Protein AF-A0A2D7XJ33-F1 (afdb_monomer_lite)

Secondary structure (DSSP, 8-state):
-------S-HHHHHHHHHHHHHHHHHHHHH-PPBTTTBT--EEEETT---GGGGSSEEEEEETTEEEEEPPTTSPPPP-PPPP----

Foldseek 3Di:
DDDPPPPPDPVVVVVVVVVVVVQVVCCVVVVAARPPQGQFPDKDFQVDDDPCPQQFAFDADDDRMTTTHQDPPRGRDDDDDDPPRDD

pLDDT: mean 70.76, std 15.29, range [37.09, 92.0]

Structure (mmCIF, N/CA/C/O backbone):
data_AF-A0A2D7XJ33-F1
#
_entry.id   AF-A0A2D7XJ33-F1
#
loop_
_atom_site.group_PDB
_atom_site.id
_atom_site.type_symbol
_atom_site.label_atom_id
_atom_site.label_alt_id
_atom_site.label_comp_id
_atom_site.label_asym_id
_atom_site.label_entity_id
_atom_site.label_seq_id
_atom_site.pdbx_PDB_ins_code
_atom_site.Cartn_x
_atom_site.Cartn_y
_atom_site.Cartn_z
_atom_site.occupancy
_atom_site.B_iso_or_equiv
_atom_site.auth_seq_id
_atom_site.auth_comp_id
_atom_site.auth_asym_id
_atom_site.auth_atom_id
_atom_site.pdbx_PDB_model_num
ATOM 1 N N . ASP A 1 1 ? 13.852 -17.860 -2.443 1.00 37.09 1 ASP A N 1
ATOM 2 C CA . ASP A 1 1 ? 15.299 -17.560 -2.357 1.00 37.09 1 ASP A CA 1
ATOM 3 C C . ASP A 1 1 ? 15.540 -16.104 -2.750 1.00 37.09 1 ASP A C 1
ATOM 5 O O . ASP A 1 1 ? 15.501 -15.732 -3.912 1.00 37.09 1 ASP A O 1
ATOM 9 N N . GLY A 1 2 ? 15.650 -15.236 -1.739 1.00 48.75 2 GLY A N 1
ATOM 10 C CA . GLY A 1 2 ? 15.668 -13.779 -1.886 1.00 48.75 2 GLY A CA 1
ATOM 11 C C . GLY A 1 2 ? 16.918 -13.251 -2.584 1.00 48.75 2 GLY A C 1
ATOM 12 O O . GLY A 1 2 ? 17.913 -12.930 -1.938 1.00 48.75 2 GLY A O 1
ATOM 13 N N . VAL A 1 3 ? 16.841 -13.103 -3.903 1.00 43.88 3 VAL A N 1
ATOM 14 C CA . VAL A 1 3 ? 17.846 -12.375 -4.673 1.00 43.88 3 VAL A CA 1
ATOM 15 C C . VAL A 1 3 ? 17.672 -10.882 -4.398 1.00 43.88 3 VAL A C 1
ATOM 17 O O . VAL A 1 3 ? 16.717 -10.253 -4.850 1.00 43.88 3 VAL A O 1
ATOM 20 N N . SER A 1 4 ? 18.611 -10.306 -3.647 1.00 53.50 4 SER A N 1
ATOM 21 C CA . SER A 1 4 ? 18.781 -8.856 -3.581 1.00 53.50 4 SER A CA 1
ATOM 22 C C . SER A 1 4 ? 19.180 -8.368 -4.972 1.00 53.50 4 SER A C 1
ATOM 24 O O . SER A 1 4 ? 20.319 -8.554 -5.410 1.00 53.50 4 SER A O 1
ATOM 26 N N . ALA A 1 5 ? 18.228 -7.790 -5.703 1.00 53.19 5 ALA A N 1
ATOM 27 C CA . ALA A 1 5 ? 18.522 -7.116 -6.954 1.00 53.19 5 ALA A CA 1
ATOM 28 C C . ALA A 1 5 ? 19.374 -5.887 -6.621 1.00 53.19 5 ALA A C 1
ATOM 30 O O . ALA A 1 5 ? 18.863 -4.861 -6.172 1.00 53.19 5 ALA A O 1
ATOM 31 N N . ARG A 1 6 ? 20.693 -5.988 -6.824 1.00 54.97 6 ARG A N 1
ATOM 32 C CA . ARG A 1 6 ? 21.545 -4.800 -6.939 1.00 54.97 6 ARG A CA 1
ATOM 33 C C . ARG A 1 6 ? 20.863 -3.875 -7.952 1.00 54.97 6 ARG A C 1
ATOM 35 O O . ARG A 1 6 ? 20.626 -4.333 -9.071 1.00 54.97 6 ARG A O 1
ATOM 42 N N . PRO A 1 7 ? 20.503 -2.631 -7.593 1.00 53.53 7 PRO A N 1
ATOM 43 C CA . PRO A 1 7 ? 19.777 -1.772 -8.510 1.00 53.53 7 PRO A CA 1
ATOM 44 C C . PRO A 1 7 ? 20.645 -1.553 -9.749 1.00 53.53 7 PRO A C 1
ATOM 46 O O . PRO A 1 7 ? 21.719 -0.958 -9.666 1.00 53.53 7 PRO A O 1
ATOM 49 N N . TYR A 1 8 ? 20.183 -2.092 -10.878 1.00 58.06 8 TYR A N 1
ATOM 50 C CA . TYR A 1 8 ? 20.848 -2.034 -12.183 1.00 58.06 8 TYR A CA 1
ATOM 51 C C . TYR A 1 8 ? 21.073 -0.582 -12.648 1.00 58.06 8 TYR A C 1
ATOM 53 O O . TYR A 1 8 ? 21.970 -0.310 -13.437 1.00 58.06 8 TYR A O 1
ATOM 61 N N . ASP A 1 9 ? 20.334 0.367 -12.063 1.0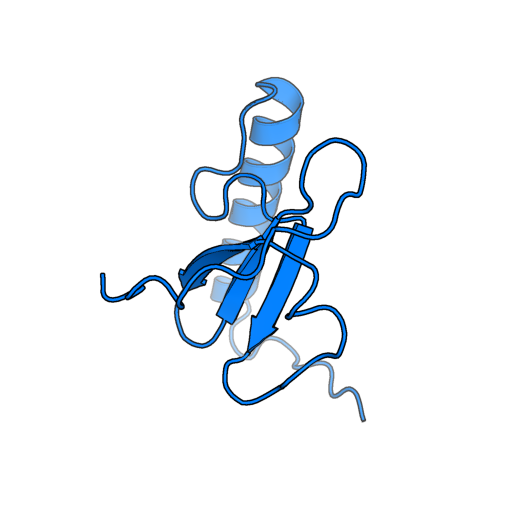0 68.69 9 ASP A N 1
ATO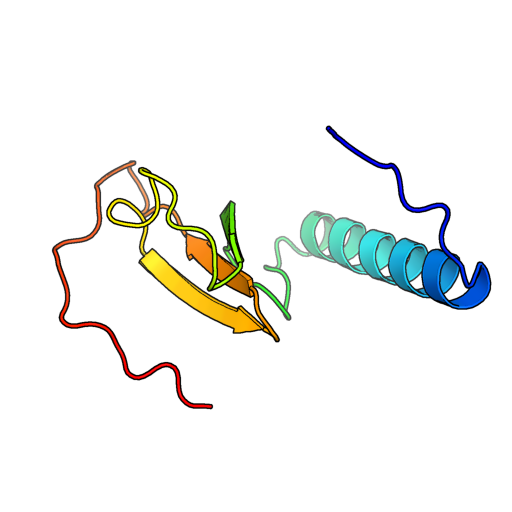M 62 C CA . ASP A 1 9 ? 20.503 1.802 -12.244 1.00 68.69 9 ASP A CA 1
ATOM 63 C C . ASP A 1 9 ? 20.586 2.529 -10.885 1.00 68.69 9 ASP A C 1
ATOM 65 O O . ASP A 1 9 ? 19.600 2.691 -10.155 1.00 68.69 9 ASP A O 1
ATOM 69 N N . LYS A 1 10 ? 21.796 2.994 -10.546 1.00 73.06 10 LYS A N 1
ATOM 70 C CA . LYS A 1 10 ? 22.068 3.761 -9.321 1.00 73.06 10 LYS A CA 1
ATOM 71 C C . LYS A 1 10 ? 21.303 5.088 -9.281 1.00 73.06 10 LYS A C 1
ATOM 73 O O . LYS A 1 10 ? 20.960 5.534 -8.185 1.00 73.06 10 LYS A O 1
ATOM 78 N N . ALA A 1 11 ? 21.038 5.715 -10.430 1.00 75.75 11 ALA A N 1
ATOM 79 C CA . ALA A 1 11 ? 20.322 6.985 -10.496 1.00 75.75 11 ALA A CA 1
ATOM 80 C C . ALA A 1 11 ? 18.845 6.788 -10.132 1.00 75.75 11 ALA A C 1
ATOM 82 O O . ALA A 1 11 ? 18.336 7.483 -9.250 1.00 75.75 11 ALA A O 1
ATOM 83 N N . SER A 1 12 ? 18.197 5.772 -10.709 1.00 72.62 12 SER A N 1
ATOM 84 C CA . SER A 1 12 ? 16.839 5.356 -10.335 1.00 72.62 12 SER A CA 1
ATOM 85 C C . SER A 1 12 ? 16.736 4.964 -8.858 1.00 72.62 12 SER A C 1
ATOM 87 O O . SER A 1 12 ? 15.808 5.389 -8.169 1.00 72.62 12 SER A O 1
ATOM 89 N N . TRP A 1 13 ? 17.720 4.233 -8.322 1.00 70.38 13 TRP A N 1
ATOM 90 C CA . TRP A 1 13 ? 17.752 3.894 -6.895 1.00 70.38 13 TRP A CA 1
ATOM 91 C C . TRP A 1 13 ? 17.816 5.129 -5.992 1.00 70.38 13 TRP A C 1
ATOM 93 O O . TRP A 1 13 ? 17.029 5.257 -5.054 1.00 70.38 13 TRP A O 1
ATOM 103 N N . GLN A 1 14 ? 18.718 6.069 -6.284 1.00 80.81 14 GLN A N 1
ATOM 104 C CA . GLN A 1 14 ? 18.816 7.308 -5.514 1.00 80.81 14 GLN A CA 1
ATOM 105 C C . GLN A 1 14 ? 17.567 8.184 -5.652 1.00 80.81 14 GLN A C 1
ATOM 107 O O . GLN A 1 14 ? 17.163 8.822 -4.676 1.00 80.81 14 GLN A O 1
ATOM 112 N N . ALA A 1 15 ? 16.947 8.219 -6.834 1.00 76.56 15 ALA A N 1
ATOM 113 C CA . ALA A 1 15 ? 15.706 8.948 -7.068 1.00 76.56 15 ALA A CA 1
ATOM 114 C C . ALA A 1 15 ? 14.565 8.389 -6.206 1.00 76.56 15 ALA A C 1
ATOM 116 O O . ALA A 1 15 ? 13.903 9.152 -5.496 1.00 76.56 15 ALA A O 1
ATOM 117 N N . VAL A 1 16 ? 14.395 7.064 -6.190 1.00 72.12 16 VAL A N 1
ATOM 118 C CA . VAL A 1 16 ? 13.398 6.3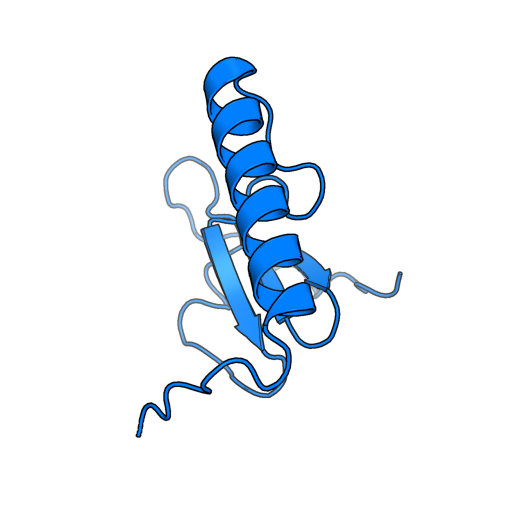86 -5.351 1.00 72.12 16 VAL A CA 1
ATOM 119 C C . VAL A 1 16 ? 13.709 6.582 -3.868 1.00 72.12 16 VAL A C 1
ATOM 121 O O . VAL A 1 16 ? 12.812 6.934 -3.112 1.00 72.12 16 VAL A O 1
ATOM 124 N N . TYR A 1 17 ? 14.969 6.461 -3.437 1.00 71.38 17 TYR A N 1
ATOM 125 C CA . TYR A 1 17 ? 15.352 6.665 -2.035 1.00 71.38 17 TYR A CA 1
ATOM 126 C C . TYR A 1 17 ? 15.048 8.092 -1.546 1.00 71.38 17 TYR A C 1
ATOM 128 O O . TYR A 1 17 ? 14.473 8.283 -0.473 1.00 71.38 17 TYR A O 1
ATOM 136 N N . LYS A 1 18 ? 15.364 9.111 -2.358 1.00 71.62 18 LYS A N 1
ATOM 137 C CA . LYS A 1 18 ? 15.028 10.515 -2.061 1.00 71.62 18 LYS A CA 1
ATOM 138 C C . LYS A 1 18 ? 13.519 10.749 -2.029 1.00 71.62 18 LYS A C 1
ATOM 140 O O . LYS A 1 18 ? 13.042 11.495 -1.173 1.00 71.62 18 LYS A O 1
ATOM 145 N N . LEU A 1 19 ? 12.770 10.143 -2.949 1.00 73.44 19 LEU A N 1
ATOM 146 C CA . LEU A 1 19 ? 11.311 10.225 -2.963 1.00 73.44 19 LEU A CA 1
ATOM 147 C C . LEU A 1 19 ? 10.715 9.592 -1.699 1.00 73.44 19 LEU A C 1
ATOM 149 O O . LEU A 1 19 ? 9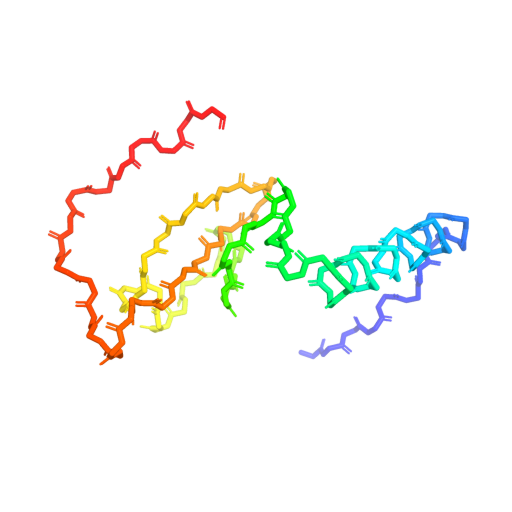.911 10.235 -1.029 1.00 73.44 19 LEU A O 1
ATOM 153 N N . SER A 1 20 ? 11.166 8.393 -1.326 1.00 66.44 20 SER A N 1
ATOM 154 C CA . SER A 1 20 ? 10.759 7.703 -0.099 1.00 66.44 20 SER A CA 1
ATOM 155 C C . SER A 1 20 ? 11.051 8.538 1.146 1.00 66.44 20 SER A C 1
ATOM 157 O O . SER A 1 20 ? 10.160 8.725 1.970 1.00 66.44 20 SER A O 1
ATOM 159 N N . GLY A 1 21 ? 12.249 9.127 1.251 1.00 63.59 21 GLY A N 1
ATOM 160 C CA . GLY A 1 21 ? 12.592 10.041 2.343 1.00 63.59 21 GLY A CA 1
ATOM 161 C C . GLY A 1 21 ? 11.642 11.240 2.431 1.00 63.59 21 GLY A C 1
ATOM 162 O O . GLY A 1 21 ? 11.135 11.546 3.505 1.00 63.59 21 GLY A O 1
ATOM 163 N N . LYS A 1 22 ? 11.307 11.874 1.298 1.00 62.69 22 LYS A N 1
ATOM 164 C CA . LYS A 1 22 ? 10.336 12.984 1.265 1.00 62.69 22 LYS A CA 1
ATOM 165 C C . LYS A 1 22 ? 8.933 12.555 1.692 1.00 62.69 22 LYS A C 1
ATOM 167 O O . LYS A 1 22 ? 8.274 13.317 2.393 1.00 62.69 22 LYS A O 1
ATOM 172 N N . LEU A 1 23 ? 8.469 11.377 1.273 1.00 62.25 23 LEU A N 1
ATOM 173 C CA . LEU A 1 23 ? 7.148 10.859 1.640 1.00 62.25 23 LEU A CA 1
ATOM 174 C C . LEU A 1 23 ? 7.068 10.508 3.129 1.00 62.25 23 LEU A C 1
ATOM 176 O O . LEU A 1 23 ? 6.073 10.840 3.764 1.00 62.25 23 LEU A O 1
ATOM 180 N N . LEU A 1 24 ? 8.124 9.915 3.694 1.00 60.09 24 LEU A N 1
ATOM 181 C CA . LEU A 1 24 ? 8.214 9.620 5.125 1.00 60.09 24 LEU A CA 1
ATOM 182 C C . LEU A 1 24 ? 8.276 10.907 5.952 1.00 60.09 24 LEU A C 1
ATOM 184 O O . LEU A 1 24 ? 7.449 11.103 6.834 1.00 60.09 24 LEU A O 1
ATOM 188 N N . THR A 1 25 ? 9.190 11.832 5.642 1.00 57.66 25 THR A N 1
ATOM 189 C CA . THR A 1 25 ? 9.331 13.076 6.416 1.00 57.66 25 THR A CA 1
ATOM 190 C C . THR A 1 25 ? 8.095 13.970 6.302 1.00 57.66 25 THR A C 1
ATOM 192 O O . THR A 1 25 ? 7.687 14.549 7.302 1.00 57.66 25 THR A O 1
ATOM 195 N N . ARG A 1 26 ? 7.446 14.056 5.129 1.00 53.69 26 ARG A N 1
ATOM 196 C CA . ARG A 1 26 ? 6.167 14.779 4.991 1.00 53.69 26 ARG A CA 1
ATOM 197 C C . ARG A 1 26 ? 5.014 14.056 5.681 1.00 53.69 26 ARG A C 1
ATOM 199 O O . ARG A 1 26 ? 4.216 14.712 6.332 1.00 53.69 26 ARG A O 1
ATOM 206 N N . GLY A 1 27 ? 4.935 12.730 5.587 1.00 54.88 27 GLY A N 1
ATOM 207 C CA . GLY A 1 27 ? 3.894 11.967 6.276 1.00 54.88 27 GLY A CA 1
ATOM 208 C C . GLY A 1 27 ? 3.961 12.135 7.794 1.00 54.88 27 GLY A C 1
ATOM 209 O O . GLY A 1 27 ? 2.937 12.347 8.438 1.00 54.88 27 GLY A O 1
ATOM 210 N N . VAL A 1 28 ? 5.177 12.143 8.349 1.00 53.78 28 VAL A N 1
ATOM 211 C CA . VAL A 1 28 ? 5.426 12.334 9.785 1.00 53.78 28 VAL A CA 1
ATOM 212 C C . VAL A 1 28 ? 5.212 13.792 10.207 1.00 53.78 28 VAL A C 1
ATOM 214 O O . VAL A 1 28 ? 4.534 14.043 11.197 1.00 53.78 28 VAL A O 1
ATOM 217 N N . ALA A 1 29 ? 5.735 14.767 9.455 1.00 56.69 29 ALA A N 1
ATOM 218 C CA . ALA A 1 29 ? 5.619 16.184 9.812 1.00 56.69 29 ALA A CA 1
ATOM 219 C C . ALA A 1 29 ? 4.208 16.754 9.601 1.00 56.69 29 ALA A C 1
ATOM 221 O O . ALA A 1 29 ? 3.810 17.685 10.294 1.00 56.69 29 ALA A O 1
ATOM 222 N N . SER A 1 30 ? 3.452 16.223 8.639 1.00 55.53 30 SER A N 1
ATOM 223 C CA . SER A 1 30 ? 2.141 16.754 8.257 1.00 55.53 30 SER A CA 1
ATOM 224 C C . SER A 1 30 ? 0.970 15.908 8.773 1.00 55.53 30 SER A C 1
ATOM 226 O O . SER A 1 30 ? -0.173 16.224 8.453 1.00 55.53 30 SER A O 1
ATOM 228 N N . GLN A 1 31 ? 1.224 14.806 9.502 1.00 58.06 31 GLN A N 1
ATOM 229 C CA . GLN A 1 31 ? 0.226 13.758 9.813 1.00 58.06 31 GLN A CA 1
ATOM 230 C C . GLN A 1 31 ? -0.583 13.325 8.573 1.00 58.06 31 GLN A C 1
ATOM 232 O O . GLN A 1 31 ? -1.713 12.848 8.665 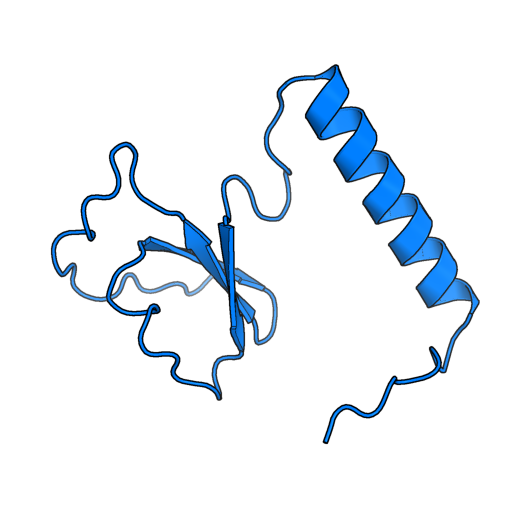1.00 58.06 31 GLN A O 1
ATOM 237 N N . THR A 1 32 ? -0.030 13.547 7.378 1.00 58.59 32 THR A N 1
ATOM 238 C CA . THR A 1 32 ? -0.765 13.428 6.125 1.00 58.59 32 THR A CA 1
ATOM 239 C C . THR A 1 32 ? -0.453 12.079 5.518 1.00 58.59 32 THR A C 1
ATOM 241 O O . THR A 1 32 ? 0.704 11.677 5.393 1.00 58.59 32 THR A O 1
ATOM 244 N N . VAL A 1 33 ? -1.499 11.369 5.126 1.00 63.59 33 VAL A N 1
ATOM 245 C CA . VAL A 1 33 ? -1.373 10.066 4.484 1.00 63.59 33 VAL A CA 1
ATOM 246 C C . VAL A 1 33 ? -0.609 10.182 3.161 1.00 63.59 33 VAL A C 1
ATOM 248 O O . VAL A 1 33 ? -0.700 11.201 2.474 1.00 63.59 33 VAL A O 1
ATOM 251 N N . SER A 1 34 ? 0.140 9.139 2.785 1.00 65.06 34 SER A N 1
ATOM 252 C CA . SER A 1 34 ? 0.870 9.119 1.510 1.00 65.06 34 SER A CA 1
ATOM 253 C C . SER A 1 34 ? -0.089 9.418 0.349 1.00 65.06 34 SER A C 1
ATOM 255 O O . SER A 1 34 ? -1.087 8.713 0.208 1.00 65.06 34 SER A O 1
ATOM 257 N N . PRO A 1 35 ? 0.190 10.393 -0.534 1.00 65.56 35 PRO A N 1
ATOM 258 C CA . PRO A 1 35 ? -0.705 10.702 -1.652 1.00 65.56 35 PRO A CA 1
ATOM 259 C C . PRO A 1 35 ? -0.808 9.552 -2.668 1.00 65.56 35 PRO A C 1
ATOM 261 O O . PRO A 1 35 ? -1.738 9.508 -3.469 1.00 65.56 35 PRO A O 1
ATOM 264 N N . ILE A 1 36 ? 0.147 8.615 -2.647 1.00 64.81 36 ILE A N 1
ATOM 265 C CA . ILE A 1 36 ? 0.235 7.521 -3.619 1.00 64.81 36 ILE A CA 1
ATOM 266 C C . ILE A 1 36 ? -0.559 6.303 -3.133 1.00 64.81 36 ILE A C 1
ATOM 268 O O . ILE A 1 36 ? -1.438 5.811 -3.845 1.00 64.81 36 ILE A O 1
ATOM 272 N N . VAL A 1 37 ? -0.265 5.833 -1.917 1.00 68.06 37 VAL A N 1
ATOM 273 C CA . VAL A 1 37 ? -0.825 4.588 -1.349 1.00 68.06 37 VAL A CA 1
ATOM 274 C C . VAL A 1 37 ? -1.788 4.823 -0.183 1.00 68.06 37 VAL A C 1
ATOM 276 O O . VAL A 1 37 ? -2.365 3.873 0.335 1.00 68.06 37 VAL A O 1
ATOM 279 N N . GLY A 1 38 ? -1.998 6.075 0.226 1.00 77.38 38 GLY A N 1
ATOM 280 C CA . GLY A 1 38 ? -2.911 6.428 1.305 1.00 77.38 38 GLY A CA 1
ATOM 281 C C . GLY A 1 38 ? -2.591 5.679 2.595 1.00 77.38 38 GLY A C 1
ATOM 282 O O . GLY A 1 38 ? -1.452 5.666 3.055 1.00 77.38 38 GLY A O 1
ATOM 283 N N . THR A 1 39 ? -3.627 5.056 3.158 1.00 80.31 39 THR A N 1
ATOM 284 C CA . THR A 1 39 ? -3.639 4.315 4.432 1.00 80.31 39 THR A CA 1
ATOM 285 C C . THR A 1 39 ? -3.266 2.831 4.265 1.00 80.31 39 THR A C 1
ATOM 287 O O . THR A 1 39 ? -3.670 2.001 5.075 1.00 80.31 39 THR A O 1
ATOM 290 N N . ALA A 1 40 ? -2.542 2.468 3.199 1.00 84.25 40 ALA A N 1
ATOM 291 C CA . ALA A 1 40 ? -2.147 1.081 2.968 1.00 84.25 40 ALA A CA 1
ATOM 292 C C . ALA A 1 40 ? -1.238 0.552 4.089 1.00 84.25 40 ALA A C 1
ATOM 294 O O . ALA A 1 40 ? -0.237 1.181 4.426 1.00 84.25 40 ALA A O 1
ATOM 295 N N . THR A 1 41 ? -1.548 -0.637 4.599 1.00 85.69 41 THR A N 1
ATOM 296 C CA . THR A 1 41 ? -0.721 -1.382 5.561 1.00 85.69 41 THR A CA 1
ATOM 297 C C . THR A 1 41 ? -0.103 -2.633 4.940 1.00 85.69 41 THR A C 1
ATOM 299 O O . THR A 1 41 ? 0.960 -3.067 5.372 1.00 85.69 41 THR A O 1
ATOM 302 N N . HIS A 1 42 ? -0.724 -3.185 3.891 1.00 84.56 42 HIS A N 1
ATOM 303 C CA . HIS A 1 42 ? -0.274 -4.402 3.214 1.00 84.56 42 HIS A CA 1
ATOM 304 C C . HIS A 1 42 ? -0.307 -4.244 1.694 1.00 84.56 42 HIS A C 1
ATOM 306 O O . HIS A 1 42 ? -1.070 -3.443 1.147 1.00 84.56 42 HIS A O 1
ATOM 312 N N . TYR A 1 43 ? 0.499 -5.040 0.993 1.00 90.88 43 TYR A N 1
ATOM 313 C CA . TYR A 1 43 ? 0.412 -5.176 -0.457 1.00 90.88 43 TYR A CA 1
ATOM 314 C C . TYR A 1 43 ? 0.796 -6.587 -0.907 1.00 90.88 43 TYR A C 1
ATOM 316 O O . TYR A 1 43 ? 1.589 -7.265 -0.256 1.00 90.88 43 TYR A O 1
ATOM 324 N N . HIS A 1 44 ? 0.236 -7.035 -2.029 1.00 88.88 44 HIS A N 1
ATOM 325 C CA . HIS A 1 44 ? 0.690 -8.239 -2.728 1.00 88.88 44 HIS A CA 1
ATOM 326 C C . HIS A 1 44 ? 0.710 -7.995 -4.235 1.00 88.88 44 HIS A C 1
ATOM 328 O O . HIS A 1 44 ? 0.110 -7.037 -4.718 1.00 88.88 44 HIS A O 1
ATOM 334 N N . ALA A 1 45 ? 1.427 -8.831 -4.981 1.00 91.88 45 ALA A N 1
ATOM 335 C CA . ALA A 1 45 ? 1.421 -8.773 -6.437 1.00 91.88 45 ALA A CA 1
ATOM 336 C C . ALA A 1 45 ? 0.346 -9.708 -7.009 1.00 91.88 45 ALA A C 1
ATOM 338 O O . ALA A 1 45 ? 0.188 -10.796 -6.482 1.00 91.88 45 ALA A O 1
ATOM 339 N N . ASP A 1 46 ? -0.344 -9.341 -8.091 1.00 90.62 46 ASP A N 1
ATOM 340 C CA . ASP A 1 46 ? -1.535 -10.043 -8.620 1.00 90.62 46 ASP A CA 1
ATOM 341 C C . ASP A 1 46 ? -1.353 -11.523 -9.022 1.00 90.62 46 ASP A C 1
ATOM 343 O O . ASP A 1 46 ? -2.326 -12.212 -9.316 1.00 90.62 46 ASP A O 1
ATOM 347 N N . TYR A 1 47 ? -0.120 -12.022 -8.991 1.00 90.19 47 TYR A N 1
ATOM 348 C CA . TYR A 1 47 ? 0.260 -13.420 -9.191 1.00 90.19 47 TYR A CA 1
ATOM 349 C C . TYR A 1 47 ? 0.536 -14.184 -7.881 1.00 90.19 47 TYR A C 1
ATOM 351 O O . TYR A 1 47 ? 0.987 -15.325 -7.918 1.00 90.19 47 TYR A O 1
ATOM 359 N N . VAL A 1 48 ? 0.297 -13.564 -6.724 1.00 90.75 48 VAL A N 1
ATOM 360 C CA . VAL A 1 48 ? 0.448 -14.143 -5.383 1.00 90.75 48 VAL A CA 1
ATOM 361 C C . VAL A 1 48 ? -0.884 -14.023 -4.655 1.00 90.75 48 VAL A C 1
ATOM 363 O O . VAL A 1 48 ? -1.482 -12.957 -4.646 1.00 90.75 48 VAL A O 1
ATOM 366 N N . VAL A 1 49 ? -1.337 -15.089 -3.996 1.00 92.00 49 VAL A N 1
ATOM 367 C CA . VAL A 1 49 ? -2.576 -15.065 -3.202 1.00 92.00 49 VAL A CA 1
ATOM 368 C C . VAL A 1 49 ? -2.235 -15.326 -1.736 1.00 92.00 49 VAL A C 1
ATOM 370 O O . VAL A 1 49 ? -2.135 -16.481 -1.323 1.00 92.00 49 VAL A O 1
ATOM 373 N N . PRO A 1 50 ? -1.999 -14.278 -0.931 1.00 91.19 50 PRO A N 1
ATOM 374 C CA . PRO A 1 50 ? -1.698 -14.455 0.479 1.00 91.19 50 PRO A CA 1
ATOM 375 C C . PRO A 1 50 ? -2.974 -14.659 1.301 1.00 91.19 50 PRO A C 1
ATOM 377 O O . PRO A 1 50 ? -4.013 -14.059 1.017 1.00 91.19 50 PRO A O 1
ATOM 380 N N . HIS A 1 51 ? -2.872 -15.448 2.372 1.00 91.44 51 HIS A N 1
ATOM 381 C CA . HIS A 1 51 ? -4.000 -15.793 3.247 1.00 91.44 51 HIS A CA 1
ATOM 382 C C . HIS A 1 51 ? -4.684 -14.571 3.892 1.00 91.44 51 HIS A C 1
ATOM 384 O O . HIS A 1 51 ? -5.879 -14.606 4.152 1.00 91.44 51 HIS A O 1
ATOM 390 N N . TRP A 1 52 ? -3.954 -13.474 4.116 1.00 87.81 52 TRP A N 1
ATOM 391 C CA . TRP A 1 52 ? -4.499 -12.240 4.691 1.00 87.81 52 TRP A CA 1
ATOM 392 C C . TRP A 1 52 ? -5.306 -11.396 3.692 1.00 87.81 52 TRP A C 1
ATOM 394 O O . TRP A 1 52 ? -6.039 -10.503 4.108 1.00 87.81 52 TRP A O 1
ATO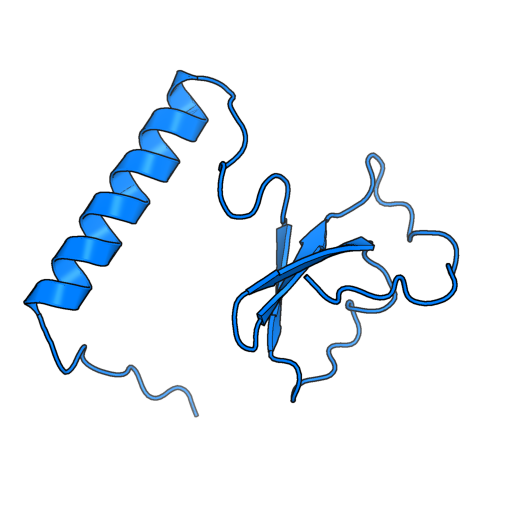M 404 N N . SER A 1 53 ? -5.199 -11.643 2.378 1.00 89.19 53 SER A N 1
ATOM 405 C CA . SER A 1 53 ? -5.804 -10.772 1.350 1.00 89.19 53 SER A CA 1
ATOM 406 C C . SER A 1 53 ? -7.330 -10.726 1.397 1.00 89.19 53 SER A C 1
ATOM 408 O O . SER A 1 53 ? -7.920 -9.726 0.997 1.00 89.19 53 SER A O 1
ATOM 410 N N . SER A 1 54 ? -7.969 -11.780 1.905 1.00 86.81 54 SER A N 1
ATOM 411 C CA . SER A 1 54 ? -9.417 -11.826 2.127 1.00 86.81 54 SER A CA 1
ATOM 412 C C . SER A 1 54 ? -9.862 -11.079 3.383 1.00 86.81 54 SER A C 1
ATOM 414 O O . SER A 1 54 ? -11.034 -10.741 3.500 1.00 86.81 54 SER A O 1
ATOM 416 N N . SER A 1 55 ? -8.944 -10.837 4.319 1.00 85.50 55 SER A N 1
ATOM 417 C CA . SER A 1 55 ? -9.231 -10.264 5.637 1.00 85.50 55 SER A CA 1
ATOM 418 C C . SER A 1 55 ? -8.963 -8.763 5.711 1.00 85.50 55 SER A C 1
ATOM 420 O O . SER A 1 55 ? -9.135 -8.176 6.773 1.00 85.50 55 SER A O 1
ATOM 422 N N . LEU A 1 56 ? -8.544 -8.138 4.608 1.00 88.00 56 LEU A N 1
ATOM 423 C CA . LEU A 1 56 ? -8.215 -6.716 4.522 1.00 88.00 56 LEU A CA 1
ATOM 424 C C . LEU A 1 56 ? -8.954 -6.053 3.359 1.00 88.00 56 LEU A C 1
ATOM 426 O O . LEU A 1 56 ? -9.302 -6.705 2.373 1.00 88.00 56 LEU A O 1
ATOM 430 N N . THR A 1 57 ? -9.154 -4.736 3.435 1.00 88.25 57 THR A N 1
ATOM 431 C CA . THR A 1 57 ? -9.851 -3.992 2.378 1.00 88.25 57 THR A CA 1
ATOM 432 C C . THR A 1 57 ? -8.863 -3.594 1.287 1.00 88.25 57 THR A C 1
ATOM 434 O O . THR A 1 57 ? -7.934 -2.839 1.582 1.00 88.25 57 THR A O 1
ATOM 437 N N . PRO A 1 58 ? -9.036 -4.032 0.025 1.00 88.44 58 PRO A N 1
ATOM 438 C CA . PRO A 1 58 ? -8.233 -3.524 -1.079 1.00 88.44 58 PRO A CA 1
ATOM 439 C C . PRO A 1 58 ? -8.600 -2.061 -1.341 1.00 88.44 58 PRO A C 1
ATOM 441 O O . PRO A 1 58 ? -9.776 -1.726 -1.488 1.00 88.44 58 PRO A O 1
ATOM 444 N N . ILE A 1 59 ? -7.596 -1.189 -1.404 1.00 87.06 59 ILE A N 1
ATOM 445 C CA . ILE A 1 59 ? -7.796 0.257 -1.572 1.00 87.06 59 ILE A CA 1
ATOM 446 C C . ILE A 1 59 ? -7.215 0.807 -2.876 1.00 87.06 59 ILE A C 1
ATOM 448 O O . ILE A 1 59 ? -7.660 1.859 -3.328 1.00 87.06 59 ILE A O 1
ATOM 452 N N . ARG A 1 60 ? -6.224 0.135 -3.487 1.00 84.38 60 ARG A N 1
ATOM 453 C CA . ARG A 1 60 ? -5.612 0.586 -4.750 1.00 84.38 60 ARG A CA 1
ATOM 454 C C . ARG A 1 60 ? -4.843 -0.519 -5.469 1.00 84.38 60 ARG A C 1
ATOM 456 O O . ARG A 1 60 ? -4.263 -1.373 -4.811 1.00 84.38 60 ARG A O 1
ATOM 463 N N . LYS A 1 61 ? -4.744 -0.455 -6.801 1.00 84.88 61 LYS A N 1
ATOM 464 C CA . LYS A 1 61 ? -3.769 -1.221 -7.597 1.00 84.88 61 LYS A CA 1
ATOM 465 C C . LYS A 1 61 ? -2.786 -0.257 -8.275 1.00 84.88 61 LYS A C 1
ATOM 467 O O . LYS A 1 61 ? -3.213 0.733 -8.853 1.00 84.88 61 LYS A O 1
ATOM 472 N N . ILE A 1 62 ? -1.482 -0.521 -8.187 1.00 82.75 62 ILE A N 1
ATOM 473 C CA . ILE A 1 62 ? -0.428 0.222 -8.900 1.00 82.75 62 ILE A CA 1
ATOM 474 C C . ILE A 1 62 ? 0.475 -0.799 -9.586 1.00 82.75 62 ILE A C 1
ATOM 476 O O . ILE A 1 62 ? 1.126 -1.614 -8.926 1.00 82.75 62 ILE A O 1
ATOM 480 N N . GLY A 1 63 ? 0.504 -0.781 -10.919 1.00 87.88 63 GLY A N 1
ATOM 481 C CA . GLY A 1 63 ? 1.163 -1.834 -11.688 1.00 87.88 63 GLY A CA 1
ATOM 482 C C . GLY A 1 63 ? 0.601 -3.211 -11.317 1.00 87.88 63 GLY A C 1
ATOM 483 O O . GLY A 1 63 ? -0.609 -3.426 -11.356 1.00 87.88 63 GLY A O 1
ATOM 484 N N . ARG A 1 64 ? 1.473 -4.142 -10.914 1.00 88.88 64 ARG A N 1
ATOM 485 C CA . ARG A 1 64 ? 1.078 -5.494 -10.474 1.00 88.88 64 ARG A CA 1
ATOM 486 C C . ARG A 1 64 ? 0.706 -5.571 -8.993 1.00 88.88 64 ARG A C 1
ATOM 488 O O . ARG A 1 64 ? 0.275 -6.630 -8.557 1.00 88.88 64 ARG A O 1
ATOM 495 N N . HIS A 1 65 ? 0.859 -4.497 -8.221 1.00 87.56 65 HIS A N 1
ATOM 496 C CA . HIS A 1 65 ? 0.674 -4.520 -6.770 1.00 87.56 65 HIS A CA 1
ATOM 497 C C . HIS A 1 65 ? -0.715 -4.035 -6.364 1.00 87.56 65 HIS A C 1
ATOM 499 O O . HIS A 1 65 ? -1.150 -2.974 -6.802 1.00 87.56 65 HIS A O 1
ATOM 505 N N . ILE A 1 66 ? -1.386 -4.788 -5.496 1.00 88.56 66 ILE A N 1
ATOM 506 C CA . ILE A 1 66 ? -2.671 -4.440 -4.890 1.00 88.56 66 ILE A CA 1
ATOM 507 C C . ILE A 1 66 ? -2.410 -4.095 -3.424 1.00 88.56 66 ILE A C 1
ATOM 509 O O . ILE A 1 66 ? -1.851 -4.905 -2.687 1.00 88.56 66 ILE A O 1
ATOM 513 N N . PHE A 1 67 ? -2.801 -2.891 -3.024 1.00 87.56 67 PHE A N 1
ATOM 514 C CA . PHE A 1 67 ? -2.618 -2.313 -1.698 1.00 87.56 67 PHE A CA 1
ATOM 515 C C . PHE A 1 67 ? -3.885 -2.458 -0.865 1.00 87.56 67 PHE A C 1
ATOM 517 O O . PHE A 1 67 ? -4.998 -2.306 -1.373 1.00 87.56 67 PHE A O 1
ATOM 524 N N . TYR A 1 68 ? -3.693 -2.706 0.424 1.00 88.62 68 TYR A N 1
ATOM 525 C CA . TYR A 1 68 ? -4.731 -3.051 1.381 1.00 88.62 68 TYR A CA 1
ATOM 526 C C . TYR A 1 68 ? -4.629 -2.202 2.633 1.00 88.62 68 TYR A C 1
ATOM 528 O O . TYR A 1 68 ? -3.531 -1.827 3.038 1.00 88.62 68 TYR A O 1
ATOM 536 N N . ARG A 1 69 ? -5.769 -1.976 3.276 1.00 88.12 69 ARG A N 1
ATOM 537 C CA . ARG A 1 69 ? -5.871 -1.342 4.585 1.00 88.12 69 ARG A CA 1
ATOM 538 C C . ARG A 1 69 ? -6.561 -2.274 5.578 1.00 88.12 69 ARG A C 1
ATOM 540 O O . ARG A 1 69 ? -7.529 -2.950 5.232 1.00 88.12 69 ARG A O 1
ATOM 547 N N . GLU A 1 70 ? -6.069 -2.251 6.809 1.00 84.56 70 GLU A N 1
ATOM 548 C CA . GLU A 1 70 ? -6.761 -2.792 7.980 1.00 84.56 70 GLU A CA 1
ATOM 549 C C . GLU A 1 70 ? -7.900 -1.862 8.400 1.00 84.56 70 GLU A C 1
ATOM 551 O O . GLU A 1 70 ? -7.710 -0.648 8.505 1.00 84.56 70 GLU A O 1
ATOM 556 N N . GLU A 1 71 ? -9.088 -2.411 8.644 1.00 77.06 71 GLU A N 1
ATOM 557 C CA . GLU A 1 71 ? -10.179 -1.600 9.176 1.00 77.06 71 GLU A CA 1
ATOM 558 C C . GLU A 1 71 ? -9.880 -1.189 10.629 1.00 77.06 71 GLU A C 1
ATOM 560 O O . GLU A 1 71 ? -9.309 -1.977 11.397 1.00 77.06 71 GLU A O 1
ATOM 565 N N . PRO A 1 72 ? -10.263 0.036 11.036 1.00 68.62 72 PRO A N 1
ATOM 566 C CA . PRO A 1 72 ? -10.118 0.476 12.417 1.00 68.62 72 PRO A CA 1
ATOM 567 C C . PRO A 1 72 ? -10.752 -0.539 13.380 1.00 68.62 72 PRO A C 1
ATOM 569 O O . PRO A 1 72 ? -11.919 -0.896 13.232 1.00 68.62 72 PRO A O 1
ATOM 572 N N . GLY A 1 73 ? -9.979 -1.020 14.358 1.00 68.69 73 GLY A N 1
ATOM 573 C CA . GLY A 1 73 ? -10.439 -2.017 15.334 1.00 68.69 73 GLY A CA 1
ATOM 574 C C . GLY A 1 73 ? -10.205 -3.483 14.948 1.00 68.69 73 GLY A C 1
ATOM 575 O O . GLY A 1 73 ? -10.734 -4.363 15.619 1.00 68.69 73 GLY A O 1
ATOM 576 N N . GLY A 1 74 ? -9.435 -3.773 13.891 1.00 63.97 74 GLY A N 1
ATOM 577 C CA . GLY A 1 74 ? -9.002 -5.141 13.559 1.00 63.97 74 GLY A CA 1
ATOM 578 C C . GLY A 1 74 ? -10.120 -6.059 13.054 1.00 63.97 74 GLY A C 1
ATOM 579 O O . GLY A 1 74 ? -9.955 -7.276 12.999 1.00 63.97 74 GLY A O 1
ATOM 580 N N . THR A 1 75 ? -11.270 -5.489 12.692 1.00 62.78 75 THR A N 1
ATOM 581 C CA . THR A 1 75 ? -12.398 -6.252 12.155 1.00 62.78 75 THR A CA 1
ATOM 582 C C . THR A 1 75 ? -12.135 -6.564 10.685 1.00 62.78 75 THR A C 1
ATOM 584 O O . THR A 1 75 ? -11.853 -5.661 9.899 1.00 62.78 75 THR A O 1
ATOM 587 N N . ALA A 1 76 ? -12.229 -7.836 10.294 1.00 59.88 76 ALA A N 1
ATOM 588 C CA . ALA A 1 76 ? -12.158 -8.204 8.884 1.00 59.88 76 ALA A CA 1
ATOM 589 C C . ALA A 1 76 ? -13.299 -7.505 8.115 1.00 59.88 76 ALA A C 1
ATOM 591 O O . ALA A 1 76 ? -14.433 -7.474 8.606 1.00 59.88 76 ALA A O 1
ATOM 592 N N . PRO A 1 77 ? -13.044 -6.944 6.923 1.00 61.81 77 PRO A N 1
ATOM 593 C CA . PRO A 1 77 ? -14.086 -6.309 6.143 1.00 61.81 77 PRO A CA 1
ATOM 594 C C . PRO A 1 77 ? -15.156 -7.336 5.789 1.00 61.81 77 PRO A C 1
ATOM 596 O O . PRO A 1 77 ? -14.863 -8.476 5.423 1.00 61.81 77 PRO A O 1
ATOM 599 N N . THR A 1 78 ? -16.417 -6.921 5.869 1.00 62.56 78 THR A N 1
ATOM 600 C CA . THR A 1 78 ? -17.533 -7.722 5.367 1.00 62.56 78 THR A CA 1
ATOM 601 C C . THR A 1 78 ? -17.249 -8.106 3.908 1.00 62.56 78 THR A C 1
ATOM 603 O O . THR A 1 78 ? -16.825 -7.227 3.149 1.00 62.56 78 THR A O 1
ATOM 606 N N . PRO A 1 79 ? -17.470 -9.365 3.473 1.00 53.09 79 PRO A N 1
ATOM 607 C CA . PRO A 1 79 ? -17.219 -9.766 2.093 1.00 53.09 79 PRO A CA 1
ATOM 608 C C . PRO A 1 79 ? -18.026 -8.890 1.128 1.00 53.09 79 PRO A C 1
ATOM 610 O O . PRO A 1 79 ? -19.234 -9.057 0.970 1.00 53.09 79 PRO A O 1
ATOM 613 N N . ARG A 1 80 ? -17.370 -7.919 0.489 1.00 54.22 80 ARG A N 1
ATOM 614 C CA . ARG A 1 80 ? -17.974 -7.111 -0.572 1.00 54.22 80 ARG A CA 1
ATOM 615 C C . ARG A 1 80 ? -17.674 -7.774 -1.911 1.00 54.22 80 ARG A C 1
ATOM 617 O O . ARG A 1 80 ? -16.560 -8.250 -2.131 1.00 54.22 80 ARG A O 1
ATOM 624 N N . LYS A 1 81 ? -18.654 -7.794 -2.826 1.00 50.38 81 LYS A N 1
ATOM 625 C CA . LYS A 1 81 ? -18.392 -8.087 -4.246 1.00 50.38 81 LYS A CA 1
ATOM 626 C C . LYS A 1 81 ? -17.214 -7.211 -4.684 1.00 50.38 81 LYS A C 1
ATOM 628 O O . LYS A 1 81 ? -17.229 -6.010 -4.419 1.00 50.38 81 LYS A O 1
ATOM 633 N N . ARG A 1 82 ? -16.187 -7.832 -5.275 1.00 46.22 82 ARG A N 1
ATOM 634 C CA . ARG A 1 82 ? -14.935 -7.179 -5.686 1.00 46.22 82 ARG A CA 1
ATOM 635 C C . ARG A 1 82 ? -15.270 -5.865 -6.420 1.00 46.22 82 ARG A C 1
ATOM 637 O O . ARG A 1 82 ? -15.976 -5.948 -7.424 1.00 46.22 82 ARG A O 1
ATOM 644 N N . PRO A 1 83 ? -14.821 -4.691 -5.941 1.00 51.03 83 PRO A N 1
ATOM 645 C CA . PRO A 1 83 ? -14.946 -3.457 -6.707 1.00 51.03 83 PRO A CA 1
ATOM 646 C C . PRO A 1 83 ? -14.164 -3.616 -8.012 1.00 51.03 83 PRO A C 1
ATOM 648 O O . PRO A 1 83 ? -13.079 -4.210 -8.005 1.00 51.03 83 PRO A O 1
ATOM 651 N N . ASP A 1 84 ? -14.697 -3.118 -9.121 1.00 58.44 84 ASP A N 1
ATOM 652 C CA . ASP A 1 84 ? -13.962 -3.046 -10.377 1.00 58.44 84 ASP A CA 1
ATOM 653 C C . ASP A 1 84 ? -12.875 -1.967 -10.250 1.00 58.44 84 ASP A C 1
ATOM 655 O O . ASP A 1 84 ? -13.050 -0.788 -10.524 1.00 58.44 84 ASP A O 1
ATOM 659 N N . LEU A 1 85 ? -11.695 -2.359 -9.775 1.00 51.06 85 LEU A N 1
ATOM 660 C CA . LEU A 1 85 ? -10.540 -1.459 -9.685 1.00 51.06 85 LEU A CA 1
ATOM 661 C C . LEU A 1 85 ? -9.899 -1.231 -11.070 1.00 51.06 85 LEU A C 1
ATOM 663 O O . LEU A 1 85 ? -8.701 -1.444 -11.250 1.00 51.06 85 LEU A O 1
ATOM 667 N N . SER A 1 86 ? -10.709 -0.839 -12.053 1.00 42.66 86 SER A N 1
ATOM 668 C CA . SER A 1 86 ? -10.308 -0.414 -13.391 1.00 42.66 86 SER A CA 1
ATOM 669 C C . SER A 1 86 ? -10.321 1.109 -13.480 1.00 42.66 86 SER A C 1
ATOM 671 O O . SER A 1 86 ? -11.233 1.679 -14.067 1.00 42.66 86 SER A O 1
ATOM 673 N N . SER A 1 87 ? -9.316 1.765 -12.892 1.00 38.56 87 SER A N 1
ATOM 674 C CA . SER A 1 87 ? -8.775 3.040 -13.387 1.00 38.56 87 SER A CA 1
ATOM 675 C C . SER A 1 87 ? -7.451 3.400 -12.726 1.00 38.56 87 SER A C 1
ATOM 677 O O . SER A 1 87 ? -7.236 3.033 -11.547 1.00 38.56 87 SER A O 1
#

Sequence (87 aa):
DGVSARPYDKASWQAVYKLSGKLLTRGVASQTVSPIVGTATHYHADYVVPHWSSSLTPIRKIGRHIFYREEPGGTAPTPRKRPDLSS

Radius of gyration: 15.58 Å; chains: 1; bounding box: 40×34×29 Å